Protein AF-A0A966UP09-F1 (afdb_monomer_lite)

pLDDT: mean 79.17, std 18.49, range [36.62, 96.25]

Radius of gyration: 22.61 Å; chains: 1; bounding box: 56×55×70 Å

Foldseek 3Di:
DDDDDDDPDDPDPDPPPPDDDPQQDPNFGAWFWDADPVDRDIWTQHRVRDTDDFDKFKWWAWDADPVRDIDIFIWIATPVGWIAGPRRHTDPDGPGIDDGPPDPPDD

Sequence (107 aa):
MNATVNTPNTPAPTSTRTVIESNHIGGRWIDRIYKSGTTDAVELINKDSTRYRGKVSRRRITVQDVNNNNFFAIAYESADGRWFDNCGIPIKKPNTVAAELEIEQDL

Structure (mmCIF, N/CA/C/O backbone):
data_AF-A0A966UP09-F1
#
_entry.id   AF-A0A966UP09-F1
#
loop_
_atom_site.group_PDB
_atom_site.id
_atom_site.type_symbol
_atom_site.label_atom_id
_atom_site.label_alt_id
_atom_site.label_comp_id
_atom_site.label_asym_id
_atom_site.label_entity_id
_atom_site.label_seq_id
_atom_site.pdbx_PDB_ins_code
_atom_site.Cartn_x
_atom_site.Cartn_y
_atom_site.Cartn_z
_atom_site.occupancy
_atom_site.B_iso_or_equiv
_atom_site.auth_seq_id
_atom_site.auth_comp_id
_atom_site.auth_asym_id
_atom_site.auth_atom_id
_atom_site.pdbx_PDB_model_num
ATOM 1 N N . MET A 1 1 ? 43.315 -35.915 -46.717 1.00 39.22 1 MET A N 1
ATOM 2 C CA . MET A 1 1 ? 42.834 -34.525 -46.571 1.00 39.22 1 MET A CA 1
ATOM 3 C C . MET A 1 1 ? 41.682 -34.578 -45.582 1.00 39.22 1 MET A C 1
ATOM 5 O O . MET A 1 1 ? 40.641 -35.113 -45.933 1.00 39.22 1 MET A O 1
ATOM 9 N N . ASN A 1 2 ? 41.902 -34.170 -44.330 1.00 36.62 2 ASN A N 1
ATOM 10 C CA . ASN A 1 2 ? 40.896 -34.273 -43.267 1.00 36.62 2 ASN A CA 1
ATOM 11 C C . ASN A 1 2 ? 40.109 -32.963 -43.199 1.00 36.62 2 ASN A C 1
ATOM 13 O O . ASN A 1 2 ? 40.699 -31.910 -42.967 1.00 36.62 2 ASN A O 1
ATOM 17 N N . ALA A 1 3 ? 38.798 -33.029 -43.427 1.00 39.09 3 ALA A N 1
ATOM 18 C CA . ALA A 1 3 ? 37.900 -31.896 -43.262 1.00 39.09 3 ALA A CA 1
ATOM 19 C C . ALA A 1 3 ? 37.512 -31.766 -41.782 1.00 39.09 3 ALA A C 1
ATOM 21 O O . ALA A 1 3 ? 36.857 -32.644 -41.223 1.00 39.09 3 ALA A O 1
ATOM 22 N N . THR A 1 4 ? 37.932 -30.675 -41.148 1.00 40.78 4 THR A N 1
ATOM 23 C CA . THR A 1 4 ? 37.499 -30.296 -39.801 1.00 40.78 4 THR A CA 1
ATOM 24 C C . THR A 1 4 ? 36.073 -29.754 -39.878 1.00 40.78 4 THR A C 1
ATOM 26 O O . THR A 1 4 ? 35.830 -28.713 -40.487 1.00 40.78 4 THR A O 1
ATOM 29 N N . VAL A 1 5 ? 35.121 -30.470 -39.281 1.00 50.53 5 VAL A N 1
ATOM 30 C CA . VAL A 1 5 ? 33.730 -30.026 -39.134 1.00 50.53 5 VAL A CA 1
ATOM 31 C C . VAL A 1 5 ? 33.674 -29.010 -37.993 1.00 50.53 5 VAL A C 1
ATOM 33 O O . VAL A 1 5 ? 33.878 -29.366 -36.836 1.00 50.53 5 VAL A O 1
ATOM 36 N N . ASN A 1 6 ? 33.419 -27.741 -38.312 1.00 42.75 6 ASN A N 1
ATOM 37 C CA . ASN A 1 6 ? 33.154 -26.710 -37.310 1.00 42.75 6 ASN A CA 1
ATOM 38 C C . ASN A 1 6 ? 31.658 -26.708 -36.980 1.00 42.75 6 ASN A C 1
ATOM 40 O O . ASN A 1 6 ? 30.847 -26.291 -37.806 1.00 42.75 6 ASN A O 1
ATOM 44 N N . THR A 1 7 ? 31.297 -27.123 -35.769 1.00 54.19 7 THR A N 1
ATOM 45 C CA . THR A 1 7 ? 29.955 -26.905 -35.211 1.00 54.19 7 THR A CA 1
ATOM 46 C C . THR A 1 7 ? 30.036 -25.769 -34.191 1.00 54.19 7 THR A C 1
ATOM 48 O O . THR A 1 7 ? 30.661 -25.962 -33.149 1.00 54.19 7 THR A O 1
ATOM 51 N N . PRO A 1 8 ? 29.416 -24.597 -34.413 1.00 53.31 8 PRO A N 1
ATOM 52 C CA . PRO A 1 8 ? 29.294 -23.589 -33.373 1.00 53.31 8 PRO A CA 1
ATOM 53 C C . PRO A 1 8 ? 27.857 -23.591 -32.854 1.00 53.31 8 PRO A C 1
ATOM 55 O O . PRO A 1 8 ? 27.011 -22.911 -33.411 1.00 53.31 8 PRO A O 1
ATOM 58 N N . ASN A 1 9 ? 27.567 -24.361 -31.805 1.00 56.78 9 ASN A N 1
ATOM 59 C CA . ASN A 1 9 ? 26.316 -24.230 -31.049 1.00 56.78 9 ASN A CA 1
ATOM 60 C C . ASN A 1 9 ? 26.557 -24.576 -29.576 1.00 56.78 9 ASN A C 1
ATOM 62 O O . ASN A 1 9 ? 26.039 -25.562 -29.059 1.00 56.78 9 ASN A O 1
ATOM 66 N N . THR A 1 10 ? 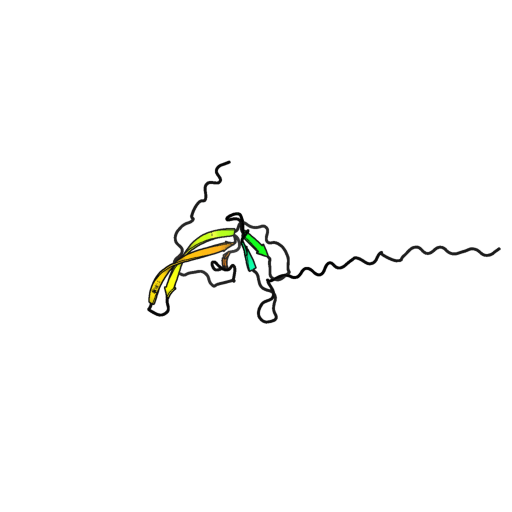27.340 -23.743 -28.895 1.00 57.09 10 THR A N 1
ATOM 67 C CA . THR A 1 10 ? 27.310 -23.687 -27.431 1.00 57.09 10 THR A CA 1
ATOM 68 C C . THR A 1 10 ? 26.758 -22.317 -27.049 1.00 57.09 10 THR A C 1
ATOM 70 O O . THR A 1 10 ? 27.472 -21.326 -27.218 1.00 57.09 10 THR A O 1
ATOM 73 N N . PRO A 1 11 ? 25.494 -22.202 -26.595 1.00 61.06 11 PRO A N 1
ATOM 74 C CA . PRO A 1 11 ? 25.000 -20.941 -26.062 1.00 61.06 11 PRO A CA 1
ATOM 75 C C . PRO A 1 11 ? 25.840 -20.559 -24.840 1.00 61.06 11 PRO A C 1
ATOM 77 O O . PRO A 1 11 ? 26.116 -21.392 -23.974 1.00 61.06 11 PRO A O 1
ATOM 80 N N . ALA A 1 12 ? 26.286 -19.303 -24.802 1.00 61.72 12 ALA A N 1
ATOM 81 C CA . ALA A 1 12 ? 27.082 -18.768 -23.706 1.00 61.72 12 ALA A CA 1
ATOM 82 C C . ALA A 1 12 ? 26.357 -18.974 -22.359 1.00 61.72 12 ALA A C 1
ATOM 84 O O . ALA A 1 12 ? 25.132 -18.808 -22.301 1.00 61.72 12 ALA A O 1
ATOM 85 N N . PRO A 1 13 ? 27.073 -19.320 -21.272 1.00 58.56 13 PRO A N 1
ATOM 86 C CA . PRO A 1 13 ? 26.456 -19.464 -19.963 1.00 58.56 13 PRO A CA 1
ATOM 87 C C . PRO A 1 13 ? 25.866 -18.114 -19.554 1.00 58.56 13 PRO A C 1
ATOM 89 O O . PRO A 1 13 ? 26.581 -17.138 -19.324 1.00 58.56 13 PRO A O 1
ATOM 92 N N . THR A 1 14 ? 24.538 -18.050 -19.507 1.00 59.91 14 THR A N 1
ATOM 93 C CA . THR A 1 14 ? 23.829 -16.871 -19.019 1.00 59.91 14 THR A CA 1
ATOM 94 C C . THR A 1 14 ? 24.099 -16.794 -17.525 1.00 59.91 14 THR A C 1
ATOM 96 O O . THR A 1 14 ? 23.661 -17.661 -16.775 1.00 59.91 14 THR A O 1
ATOM 99 N N . SER A 1 15 ? 24.874 -15.793 -17.105 1.00 56.53 15 SER A N 1
ATOM 100 C CA . SER A 1 15 ? 25.130 -15.514 -15.694 1.00 56.53 15 SER A CA 1
ATOM 101 C C . SER A 1 15 ? 23.799 -15.199 -15.019 1.00 56.53 15 SER A C 1
ATOM 103 O O . SER A 1 15 ? 23.260 -14.097 -15.147 1.00 56.53 15 SER A O 1
ATOM 105 N N . THR A 1 16 ? 23.215 -16.196 -14.358 1.00 62.00 16 THR A N 1
ATOM 106 C CA . THR A 1 16 ? 22.002 -16.033 -13.566 1.00 62.00 16 THR A CA 1
ATOM 107 C C . THR A 1 16 ? 22.374 -15.197 -12.353 1.00 62.00 16 THR A C 1
ATOM 109 O O . THR A 1 16 ? 22.890 -15.694 -11.355 1.00 62.00 16 THR A O 1
ATOM 112 N N . ARG A 1 17 ? 22.158 -13.883 -12.452 1.00 63.62 17 ARG A N 1
ATOM 113 C CA . ARG A 1 17 ? 22.260 -12.982 -11.308 1.00 63.62 17 ARG A CA 1
ATOM 114 C C . ARG A 1 17 ? 21.226 -13.431 -10.279 1.00 63.62 17 ARG A C 1
ATOM 116 O O . ARG A 1 17 ? 20.034 -13.222 -10.481 1.00 63.62 17 ARG A O 1
ATOM 123 N N . THR A 1 18 ? 21.677 -14.020 -9.178 1.00 58.59 18 THR A N 1
ATOM 124 C CA . THR A 1 18 ? 20.818 -14.279 -8.021 1.00 58.59 18 THR A CA 1
ATOM 125 C C . THR A 1 18 ? 20.364 -12.934 -7.459 1.00 58.59 18 THR A C 1
ATOM 127 O O . THR A 1 18 ? 21.140 -12.218 -6.826 1.00 58.59 18 THR A O 1
ATOM 130 N N . VAL A 1 19 ? 19.122 -12.547 -7.744 1.00 63.53 19 VAL A N 1
ATOM 131 C CA . VAL A 1 19 ? 18.493 -11.374 -7.137 1.00 63.53 19 VAL A CA 1
ATOM 132 C C . VAL A 1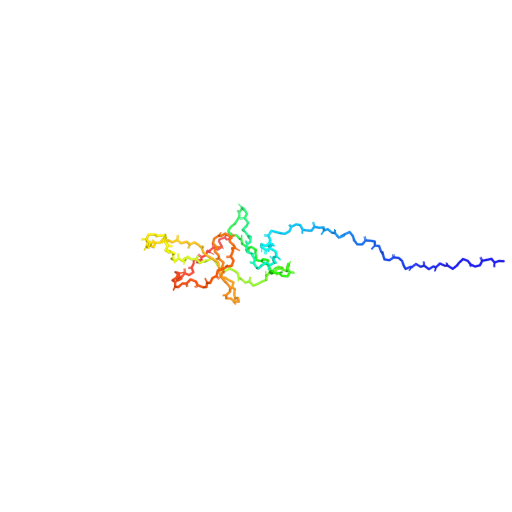 19 ? 17.911 -11.831 -5.805 1.00 63.53 19 VAL A C 1
ATOM 134 O O . VAL A 1 19 ? 17.000 -12.653 -5.768 1.00 63.53 19 VAL A O 1
ATOM 137 N N . ILE A 1 20 ? 18.479 -11.352 -4.699 1.00 64.12 20 ILE A N 1
ATOM 138 C CA . ILE A 1 20 ? 17.883 -11.552 -3.377 1.00 64.12 20 ILE A CA 1
ATOM 139 C C . ILE A 1 20 ? 16.707 -10.583 -3.274 1.00 64.12 20 ILE A C 1
ATOM 141 O O . ILE A 1 20 ? 16.907 -9.369 -3.218 1.00 64.12 20 ILE A O 1
ATOM 145 N N . GLU A 1 21 ? 15.491 -11.117 -3.254 1.00 67.50 21 GLU A N 1
ATOM 146 C CA . GLU A 1 21 ? 14.262 -10.336 -3.140 1.00 67.50 21 GLU A CA 1
ATOM 147 C C . GLU A 1 21 ? 13.596 -10.582 -1.776 1.00 67.50 21 GLU A C 1
ATOM 149 O O . GLU A 1 21 ? 13.470 -11.707 -1.296 1.00 67.50 21 GLU A O 1
ATOM 154 N N . SER A 1 22 ? 13.184 -9.502 -1.110 1.00 74.88 22 SER A N 1
ATOM 155 C CA . SER A 1 22 ? 12.644 -9.518 0.263 1.00 74.88 22 SER A CA 1
ATOM 156 C C . SER A 1 22 ? 11.135 -9.866 0.320 1.00 74.88 22 SER A C 1
ATOM 158 O O . SER A 1 22 ? 10.500 -9.851 1.371 1.00 74.88 22 SER A O 1
ATOM 160 N N . ASN A 1 23 ? 10.516 -10.162 -0.818 1.00 88.19 23 ASN A N 1
ATOM 161 C CA . ASN A 1 23 ? 9.090 -10.469 -1.005 1.00 88.19 23 ASN A CA 1
ATOM 162 C C . ASN A 1 23 ? 8.762 -11.956 -0.753 1.00 88.19 23 ASN A C 1
ATOM 164 O O . ASN A 1 23 ? 7.616 -12.366 -0.932 1.00 88.19 23 ASN A O 1
ATOM 168 N N . HIS A 1 24 ? 9.727 -12.761 -0.300 1.00 88.38 24 HIS A N 1
ATOM 169 C CA . HIS A 1 24 ? 9.506 -14.141 0.123 1.00 88.38 24 HIS A CA 1
ATOM 170 C C . HIS A 1 24 ? 9.302 -14.225 1.647 1.00 88.38 24 HIS A C 1
ATOM 172 O O . HIS A 1 24 ? 10.252 -14.129 2.425 1.00 88.38 24 HIS A O 1
ATOM 178 N N . ILE A 1 25 ? 8.053 -14.401 2.088 1.00 83.94 25 ILE A N 1
ATOM 179 C CA . ILE A 1 25 ? 7.659 -14.415 3.505 1.00 83.94 25 ILE A CA 1
ATOM 180 C C . ILE A 1 25 ? 6.927 -15.719 3.818 1.00 83.94 25 ILE A C 1
ATOM 182 O O . ILE A 1 25 ? 5.962 -16.078 3.147 1.00 83.94 25 ILE A O 1
ATOM 186 N N . GLY A 1 26 ? 7.366 -16.433 4.861 1.00 85.19 26 GLY A N 1
ATOM 187 C CA . GLY A 1 26 ? 6.700 -17.659 5.317 1.00 85.19 26 GLY A CA 1
ATOM 188 C C . GLY A 1 26 ? 6.686 -18.790 4.279 1.00 85.19 26 GLY A C 1
ATOM 189 O O . GLY A 1 26 ? 5.712 -19.530 4.208 1.00 85.19 26 GLY A O 1
ATOM 190 N N . GLY A 1 27 ? 7.730 -18.898 3.448 1.00 87.12 27 GLY A N 1
ATOM 191 C CA . GLY A 1 27 ? 7.850 -19.959 2.437 1.00 87.12 27 GLY A CA 1
ATOM 192 C C . GLY A 1 27 ? 7.102 -19.697 1.126 1.00 87.12 27 GLY A C 1
ATOM 193 O O . GLY A 1 27 ? 6.974 -20.608 0.312 1.00 87.12 27 GLY A O 1
ATOM 194 N N . ARG A 1 28 ? 6.584 -18.481 0.921 1.00 89.56 28 ARG A N 1
ATOM 195 C CA . ARG A 1 28 ? 5.898 -18.090 -0.313 1.00 89.56 28 ARG A CA 1
ATOM 196 C C . ARG A 1 28 ? 6.265 -16.680 -0.742 1.00 89.56 28 ARG A C 1
ATOM 198 O O . ARG A 1 28 ? 6.539 -15.809 0.083 1.00 89.56 28 ARG A O 1
ATOM 205 N N . TRP A 1 29 ? 6.180 -16.448 -2.041 1.00 91.88 29 TRP A N 1
ATOM 206 C CA . TRP A 1 29 ? 6.265 -15.120 -2.626 1.00 91.88 29 TRP A CA 1
ATOM 207 C C . TRP A 1 29 ? 4.952 -14.365 -2.428 1.00 91.88 29 TRP A C 1
ATOM 209 O O . TRP A 1 29 ? 3.862 -14.939 -2.539 1.00 91.88 29 TRP A O 1
ATOM 219 N N . ILE A 1 30 ? 5.055 -13.079 -2.111 1.00 95.00 30 ILE A N 1
ATOM 220 C CA . ILE A 1 30 ? 3.913 -12.192 -1.908 1.00 95.00 30 ILE A CA 1
ATOM 221 C C . ILE A 1 30 ? 4.053 -10.927 -2.746 1.00 95.00 30 ILE A C 1
ATOM 223 O O . ILE A 1 30 ? 5.157 -10.525 -3.104 1.00 95.00 30 ILE A O 1
ATOM 227 N N . ASP A 1 31 ? 2.924 -10.273 -3.002 1.00 95.12 31 ASP A N 1
ATOM 228 C CA . ASP A 1 31 ? 2.935 -8.892 -3.465 1.00 95.12 31 ASP A CA 1
ATOM 229 C C . ASP A 1 31 ? 3.451 -7.999 -2.330 1.00 95.12 31 ASP A C 1
ATOM 231 O O . ASP A 1 31 ? 2.964 -8.106 -1.199 1.00 95.12 31 ASP A O 1
ATOM 235 N N . ARG A 1 32 ? 4.432 -7.136 -2.603 1.00 94.88 32 ARG A N 1
ATOM 236 C CA . ARG A 1 32 ? 5.052 -6.290 -1.578 1.00 94.88 32 ARG A CA 1
ATOM 237 C C . ARG A 1 32 ? 5.406 -4.914 -2.113 1.00 94.88 32 ARG A C 1
ATOM 239 O O . ARG A 1 32 ? 6.016 -4.791 -3.174 1.00 94.88 32 ARG A O 1
ATOM 246 N N . ILE A 1 33 ? 5.072 -3.889 -1.334 1.00 95.06 33 ILE A N 1
ATOM 247 C CA . ILE A 1 33 ? 5.547 -2.530 -1.579 1.00 95.06 33 ILE A CA 1
ATOM 248 C C . ILE A 1 33 ? 6.917 -2.325 -0.932 1.00 95.06 33 ILE A C 1
ATOM 250 O O . ILE A 1 33 ? 7.129 -2.641 0.240 1.00 95.06 33 ILE A O 1
ATOM 254 N N . TYR A 1 34 ? 7.817 -1.716 -1.692 1.00 91.31 34 TYR A N 1
ATOM 255 C CA . TYR A 1 34 ? 9.078 -1.162 -1.236 1.00 91.31 34 TYR A CA 1
ATOM 256 C C . TYR A 1 34 ? 9.024 0.353 -1.320 1.00 91.31 34 TYR A C 1
ATOM 258 O O . TYR A 1 34 ? 8.641 0.925 -2.338 1.00 91.31 34 TYR A O 1
ATOM 266 N N . LYS A 1 35 ? 9.412 1.006 -0.231 1.00 86.94 35 LYS A N 1
ATOM 267 C CA . LYS A 1 35 ? 9.539 2.457 -0.188 1.00 86.94 35 LYS A CA 1
ATOM 268 C C . LYS A 1 35 ? 10.928 2.853 -0.635 1.00 86.94 35 LYS A C 1
ATOM 270 O O . LYS A 1 35 ? 11.910 2.232 -0.222 1.00 86.94 35 LYS A O 1
ATOM 275 N N . SER A 1 36 ? 11.004 3.912 -1.426 1.00 79.94 36 SER A N 1
ATOM 276 C CA . SER A 1 36 ? 12.267 4.599 -1.625 1.00 79.94 36 SER A CA 1
ATOM 277 C C . SER A 1 36 ? 12.693 5.241 -0.301 1.00 79.94 36 SER A C 1
ATOM 279 O O . SER A 1 36 ? 11.887 5.863 0.384 1.00 79.94 36 SER A O 1
ATOM 281 N N . GLY A 1 37 ? 13.955 5.073 0.098 1.00 75.31 37 GLY A N 1
ATOM 282 C CA . GLY A 1 37 ? 14.472 5.688 1.327 1.00 75.31 37 GLY A CA 1
ATOM 283 C C . GLY A 1 37 ? 14.629 7.210 1.229 1.00 75.31 37 GLY A C 1
ATOM 284 O O . GLY A 1 37 ? 14.828 7.868 2.244 1.00 75.31 37 GLY A O 1
ATOM 285 N N . THR A 1 38 ? 14.561 7.762 0.015 1.00 77.44 38 THR A N 1
ATOM 286 C CA . THR A 1 38 ? 14.846 9.174 -0.284 1.00 77.44 38 THR A CA 1
ATOM 287 C C . THR A 1 38 ? 13.638 9.956 -0.785 1.00 77.44 38 THR A C 1
ATOM 289 O O . THR A 1 38 ? 13.682 11.180 -0.810 1.00 77.44 38 THR A O 1
ATOM 292 N N . THR A 1 39 ? 12.567 9.279 -1.199 1.00 81.94 39 THR A N 1
ATOM 293 C CA . THR A 1 39 ? 11.366 9.910 -1.765 1.00 81.94 39 THR A CA 1
ATOM 294 C C . THR A 1 39 ? 10.123 9.186 -1.266 1.00 81.94 39 THR A C 1
ATOM 296 O O . THR A 1 39 ? 10.190 8.014 -0.907 1.00 81.94 39 THR A O 1
ATOM 299 N N . ASP A 1 40 ? 8.969 9.844 -1.336 1.00 78.94 40 ASP A N 1
ATOM 300 C CA . ASP A 1 40 ? 7.672 9.217 -1.043 1.00 78.94 40 ASP A CA 1
ATOM 301 C C . ASP A 1 40 ? 7.226 8.206 -2.123 1.00 78.94 40 ASP A C 1
ATOM 303 O O . ASP A 1 40 ? 6.135 7.634 -2.038 1.00 78.94 40 ASP A O 1
ATOM 307 N N . ALA A 1 41 ? 8.065 7.964 -3.137 1.00 85.19 41 ALA A N 1
ATOM 308 C CA . ALA A 1 41 ? 7.813 6.984 -4.177 1.00 85.19 41 ALA A CA 1
ATOM 309 C C . ALA A 1 41 ? 7.837 5.555 -3.618 1.00 85.19 41 ALA A C 1
ATOM 311 O O . ALA A 1 41 ? 8.658 5.185 -2.770 1.00 85.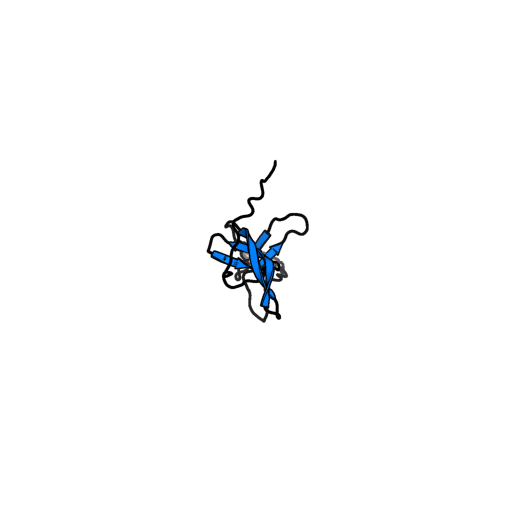19 41 ALA A O 1
ATOM 312 N N . VAL A 1 42 ? 6.939 4.735 -4.156 1.00 91.88 42 VAL A N 1
ATOM 313 C CA . VAL A 1 42 ? 6.796 3.329 -3.795 1.00 91.88 42 VAL A CA 1
ATOM 314 C C . VAL A 1 42 ? 6.847 2.448 -5.034 1.00 91.88 42 VAL A C 1
ATOM 316 O O . VAL A 1 42 ? 6.307 2.796 -6.082 1.00 91.88 42 VAL A O 1
ATOM 319 N N . GLU A 1 43 ? 7.479 1.290 -4.899 1.00 92.69 43 GLU A N 1
ATOM 320 C CA . GLU A 1 43 ? 7.541 0.256 -5.923 1.00 92.69 43 GLU A CA 1
ATOM 321 C C . GLU A 1 43 ? 6.795 -0.982 -5.431 1.00 92.69 43 GLU A C 1
ATOM 323 O O . GLU A 1 43 ? 7.093 -1.506 -4.360 1.00 92.69 43 GLU A O 1
ATOM 328 N N . LEU A 1 44 ? 5.822 -1.460 -6.204 1.00 94.19 44 LEU A N 1
ATOM 329 C CA . LEU A 1 44 ? 5.121 -2.708 -5.920 1.00 94.19 44 LEU A CA 1
ATOM 330 C C . LEU A 1 44 ? 5.733 -3.834 -6.758 1.00 94.19 44 LEU A C 1
ATOM 332 O O . LEU A 1 44 ? 5.706 -3.790 -7.988 1.00 94.19 44 LEU A O 1
ATOM 336 N N . ILE A 1 45 ? 6.260 -4.851 -6.081 1.00 94.38 45 ILE A N 1
ATOM 337 C CA . ILE A 1 45 ? 6.721 -6.096 -6.695 1.00 94.38 45 ILE A CA 1
ATOM 338 C C . ILE A 1 45 ? 5.635 -7.145 -6.500 1.00 94.38 45 ILE A C 1
ATOM 340 O O . ILE A 1 45 ? 5.189 -7.382 -5.377 1.00 94.38 45 ILE A O 1
ATOM 344 N N . ASN A 1 46 ? 5.196 -7.755 -7.594 1.00 94.12 46 ASN A N 1
ATOM 345 C CA . ASN A 1 46 ? 4.213 -8.825 -7.563 1.00 94.12 46 ASN A CA 1
ATOM 346 C C . ASN A 1 46 ? 4.841 -10.127 -7.038 1.00 94.12 46 ASN A C 1
ATOM 348 O O . ASN A 1 46 ? 6.057 -10.322 -7.066 1.00 94.12 46 ASN A O 1
ATOM 352 N N . LYS A 1 47 ? 3.994 -11.066 -6.616 1.00 93.56 47 LYS A N 1
ATOM 353 C CA . LYS A 1 47 ? 4.405 -12.404 -6.156 1.00 93.56 47 LYS A CA 1
ATOM 354 C C . LYS A 1 47 ? 5.189 -13.232 -7.186 1.00 93.56 47 LYS A C 1
ATOM 356 O O . LYS A 1 47 ? 5.784 -14.234 -6.821 1.00 93.56 47 LYS A O 1
ATOM 361 N N . ASP A 1 48 ? 5.130 -12.881 -8.466 1.00 90.88 48 ASP A N 1
ATOM 362 C CA . ASP A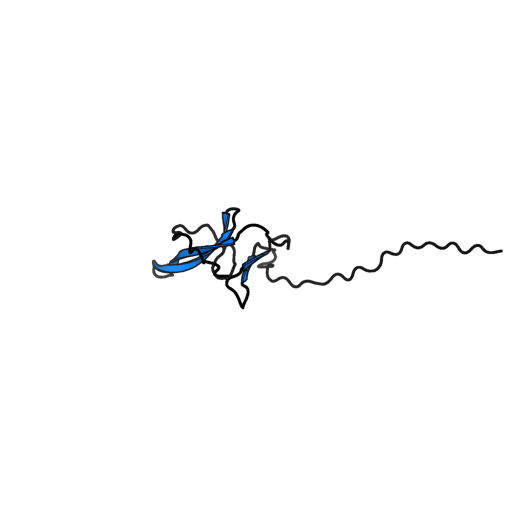 1 48 ? 5.880 -13.527 -9.550 1.00 90.88 48 ASP A CA 1
ATOM 363 C C . ASP A 1 48 ? 7.204 -12.804 -9.864 1.00 90.88 48 ASP A C 1
ATOM 365 O O . ASP A 1 48 ? 7.790 -13.014 -10.925 1.00 90.88 48 ASP A O 1
ATOM 369 N N . SER A 1 49 ? 7.649 -11.929 -8.956 1.00 87.25 49 SER A N 1
ATOM 370 C CA . SER A 1 49 ? 8.843 -11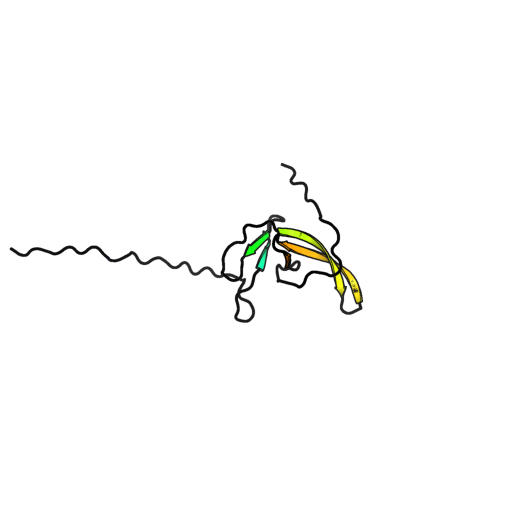.084 -9.076 1.00 87.25 49 SER A CA 1
ATOM 371 C C . SER A 1 49 ? 8.776 -10.029 -10.188 1.00 87.25 49 SER A C 1
ATOM 373 O O . SER A 1 49 ? 9.760 -9.341 -10.464 1.00 87.25 49 SER A O 1
ATOM 375 N N . THR A 1 50 ? 7.617 -9.823 -10.821 1.00 90.62 50 THR A N 1
ATOM 376 C CA . THR A 1 50 ? 7.452 -8.739 -11.797 1.00 90.62 50 THR A CA 1
ATOM 377 C C . THR A 1 50 ? 7.170 -7.403 -11.106 1.00 90.62 50 THR A C 1
ATOM 379 O O . THR A 1 50 ? 6.496 -7.337 -10.077 1.00 90.62 50 THR A O 1
ATOM 382 N N . ARG A 1 51 ? 7.652 -6.295 -11.686 1.00 92.44 51 ARG A N 1
ATOM 383 C CA . ARG A 1 51 ? 7.274 -4.945 -11.232 1.00 92.44 51 ARG A CA 1
ATOM 384 C C . ARG A 1 51 ? 5.851 -4.624 -11.670 1.00 92.44 51 ARG A C 1
ATOM 386 O O . ARG A 1 51 ? 5.524 -4.725 -12.857 1.00 92.44 51 ARG A O 1
ATOM 393 N N . TYR A 1 52 ? 5.032 -4.161 -10.737 1.00 95.06 52 TYR A N 1
ATOM 394 C CA . TYR A 1 52 ? 3.717 -3.620 -11.040 1.00 95.06 52 TYR A CA 1
ATOM 395 C C . TYR A 1 52 ? 3.839 -2.255 -11.727 1.00 95.06 52 TYR A C 1
ATOM 397 O O . TYR A 1 52 ? 4.639 -1.414 -11.328 1.00 95.06 52 TYR A O 1
ATOM 405 N N . ARG A 1 53 ? 3.038 -2.038 -12.776 1.00 94.50 53 ARG A N 1
ATOM 406 C CA . ARG A 1 53 ? 3.087 -0.819 -13.608 1.00 94.50 53 ARG A CA 1
ATOM 407 C C . ARG A 1 53 ? 1.926 0.145 -13.371 1.00 94.50 53 ARG A C 1
ATOM 409 O O . ARG A 1 53 ? 1.921 1.232 -13.937 1.00 94.50 53 ARG A O 1
ATOM 416 N N . GLY A 1 54 ? 0.920 -0.263 -12.600 1.00 94.00 54 GLY A N 1
ATOM 417 C CA . GLY A 1 54 ? -0.212 0.602 -12.281 1.00 94.00 54 GLY A CA 1
ATOM 418 C C . GLY A 1 54 ? 0.138 1.628 -11.203 1.00 94.00 54 GLY A C 1
ATOM 419 O O . GLY A 1 54 ? 1.120 1.482 -10.476 1.00 94.00 54 GLY A O 1
ATOM 420 N N . LYS A 1 55 ? -0.711 2.652 -11.063 1.00 93.31 55 LYS A N 1
ATOM 421 C CA . LYS A 1 55 ? -0.584 3.646 -9.990 1.00 93.31 55 LYS A CA 1
ATOM 422 C C . LYS A 1 55 ? -0.760 2.974 -8.624 1.00 93.31 55 LYS A C 1
ATOM 424 O O . LYS A 1 55 ? -1.620 2.104 -8.459 1.00 93.31 55 LYS A O 1
ATOM 429 N N . VAL A 1 56 ? 0.039 3.413 -7.656 1.00 94.75 56 VAL A N 1
ATOM 430 C CA . VAL A 1 56 ? -0.124 3.103 -6.235 1.00 94.75 56 VAL A CA 1
ATOM 431 C C . VAL A 1 56 ? -0.345 4.424 -5.505 1.00 94.75 56 VAL A C 1
ATOM 433 O O . VAL A 1 56 ? 0.533 5.284 -5.498 1.00 94.75 56 VAL A O 1
ATOM 436 N N . SER A 1 57 ? -1.534 4.606 -4.937 1.00 93.19 57 SER A N 1
ATOM 437 C CA . SER A 1 57 ? -1.914 5.811 -4.199 1.00 93.19 57 SER A CA 1
ATOM 438 C C . SER A 1 57 ? -1.654 5.629 -2.708 1.00 93.19 57 SER A C 1
ATOM 440 O O . SER A 1 57 ? -1.973 4.593 -2.122 1.00 93.19 57 SER A O 1
ATOM 442 N N . ARG A 1 58 ? -1.111 6.666 -2.072 1.00 92.69 58 ARG A N 1
ATOM 443 C CA . ARG A 1 58 ? -0.977 6.748 -0.616 1.00 92.69 58 ARG A CA 1
ATOM 444 C C . ARG A 1 58 ? -2.317 7.174 -0.011 1.00 92.69 58 ARG A C 1
ATOM 446 O O . ARG A 1 58 ? -2.924 8.149 -0.444 1.00 92.69 58 ARG A O 1
ATOM 453 N N . ARG A 1 59 ? -2.782 6.447 1.002 1.00 91.25 59 ARG A N 1
ATOM 454 C CA . ARG A 1 59 ? -4.074 6.648 1.670 1.00 91.25 59 ARG A CA 1
ATOM 455 C C . ARG A 1 59 ? -3.865 6.831 3.168 1.00 91.25 59 ARG A C 1
ATOM 457 O O . ARG A 1 59 ? -3.029 6.158 3.772 1.00 91.25 59 ARG A O 1
ATOM 464 N N . ARG A 1 60 ? -4.649 7.715 3.784 1.00 91.88 60 ARG A N 1
ATOM 465 C CA . ARG A 1 60 ? -4.750 7.803 5.245 1.00 91.88 60 ARG A CA 1
ATOM 466 C C . ARG A 1 60 ? -5.924 6.942 5.696 1.00 91.88 60 ARG A C 1
ATOM 468 O O . ARG A 1 60 ? -7.024 7.062 5.169 1.00 91.88 60 ARG A O 1
ATOM 475 N N . ILE A 1 61 ? -5.690 6.074 6.667 1.00 91.50 61 ILE A N 1
ATOM 476 C CA . ILE A 1 61 ? -6.688 5.132 7.178 1.00 91.50 61 ILE A CA 1
ATOM 477 C C . ILE A 1 61 ? -6.806 5.265 8.691 1.00 91.50 61 ILE A C 1
ATOM 479 O O . ILE A 1 61 ? -5.898 5.782 9.344 1.00 91.50 61 ILE A O 1
ATOM 483 N N . THR A 1 62 ? -7.914 4.791 9.249 1.00 90.31 62 THR A N 1
ATOM 484 C CA . THR A 1 62 ? -8.086 4.673 10.701 1.00 90.31 62 THR A CA 1
ATOM 485 C C . THR A 1 62 ? -7.926 3.215 11.115 1.00 90.31 62 THR A C 1
ATOM 487 O O . THR A 1 62 ? -8.548 2.331 10.528 1.00 90.31 62 THR A O 1
ATOM 490 N N . VAL A 1 63 ? -7.089 2.971 12.120 1.00 87.94 63 VAL A N 1
ATOM 491 C CA . VAL A 1 63 ? -6.796 1.648 12.686 1.00 87.94 63 VAL A CA 1
ATOM 492 C C . VAL A 1 63 ? -7.102 1.683 14.184 1.00 87.94 63 VAL A C 1
ATOM 494 O O . VAL A 1 63 ? -6.971 2.735 14.809 1.00 87.94 63 VAL A O 1
ATOM 497 N N . GLN A 1 64 ? -7.536 0.555 14.746 1.00 88.00 64 GLN A N 1
ATOM 498 C CA . GLN A 1 64 ? -7.744 0.399 16.188 1.00 88.00 64 GLN A CA 1
ATOM 499 C C . GLN A 1 64 ? -6.534 -0.256 16.847 1.00 88.00 64 GLN A C 1
ATOM 501 O O . GLN A 1 64 ? -5.962 -1.201 16.299 1.00 88.00 64 GLN A O 1
ATOM 506 N N . ASP A 1 65 ? -6.146 0.256 18.014 1.00 87.38 65 ASP A N 1
ATOM 507 C CA . ASP A 1 65 ? -5.161 -0.387 18.881 1.00 87.38 65 ASP A CA 1
ATOM 508 C C . ASP A 1 65 ? -5.781 -1.556 19.678 1.00 87.38 65 ASP A C 1
ATOM 510 O O . ASP A 1 65 ? -6.966 -1.872 19.560 1.00 87.38 65 ASP A O 1
ATOM 514 N N . VAL A 1 66 ? -4.969 -2.201 20.519 1.00 90.75 66 VAL A N 1
ATOM 515 C CA . VAL A 1 66 ? -5.407 -3.303 21.398 1.00 90.75 66 VAL A CA 1
ATOM 516 C C . VAL A 1 66 ? -6.391 -2.873 22.496 1.00 90.75 66 VAL A C 1
ATOM 518 O O . VAL A 1 66 ? -7.008 -3.727 23.124 1.00 90.75 66 VAL A O 1
ATOM 521 N N . ASN A 1 67 ? -6.533 -1.566 22.731 1.00 93.25 67 ASN A N 1
ATOM 522 C CA . ASN A 1 67 ? -7.426 -0.959 23.716 1.00 93.25 67 ASN A CA 1
ATOM 523 C C . ASN A 1 67 ? -8.675 -0.338 23.057 1.00 93.25 67 ASN A C 1
ATOM 525 O O . ASN A 1 67 ? -9.406 0.404 23.712 1.00 93.25 67 ASN A O 1
ATOM 529 N N . ASN A 1 68 ? -8.920 -0.621 21.774 1.00 87.56 68 ASN A N 1
ATOM 530 C CA . ASN A 1 68 ? -10.007 -0.085 20.950 1.00 87.56 68 ASN A CA 1
ATOM 531 C C . ASN A 1 68 ? -9.960 1.439 20.709 1.00 87.56 68 ASN A C 1
ATOM 533 O O . ASN A 1 68 ? -10.966 2.035 20.315 1.00 87.56 68 ASN A O 1
ATOM 537 N N . ASN A 1 69 ? -8.807 2.084 20.885 1.00 90.69 69 ASN A N 1
ATOM 538 C CA . ASN A 1 69 ? -8.622 3.480 20.502 1.00 90.69 69 ASN A CA 1
ATOM 539 C C . ASN A 1 69 ? -8.311 3.590 19.009 1.00 90.69 69 ASN A C 1
ATOM 541 O O . ASN A 1 69 ? -7.482 2.858 18.466 1.00 90.69 69 ASN A O 1
ATOM 545 N N . ASN A 1 70 ? -8.946 4.556 18.350 1.00 89.94 70 ASN A N 1
ATOM 546 C CA . ASN A 1 70 ? -8.701 4.851 16.944 1.00 89.94 70 ASN A CA 1
ATOM 547 C C . ASN A 1 70 ? -7.465 5.745 16.784 1.00 89.94 70 ASN A C 1
ATOM 549 O O . ASN A 1 70 ? -7.361 6.791 17.425 1.00 89.94 70 ASN A O 1
ATOM 553 N N . PHE A 1 71 ? -6.585 5.398 15.849 1.00 89.50 71 PHE A N 1
ATOM 554 C CA . PHE A 1 71 ? -5.488 6.254 15.408 1.00 89.50 71 PHE A CA 1
ATOM 555 C C . PHE A 1 71 ? -5.366 6.246 13.884 1.00 89.50 71 PHE A C 1
ATOM 557 O O . PHE A 1 71 ? -5.907 5.383 13.190 1.00 89.50 71 PHE A O 1
ATOM 564 N N . PHE A 1 72 ? -4.669 7.244 13.345 1.00 91.56 72 PHE A N 1
ATOM 565 C CA . PHE A 1 72 ? -4.441 7.345 11.910 1.00 91.56 72 PHE A CA 1
ATOM 566 C C . PHE A 1 72 ? -3.164 6.621 11.503 1.00 91.56 72 PHE A C 1
ATOM 568 O O . PHE A 1 72 ? -2.117 6.805 12.118 1.00 91.56 72 PHE A O 1
ATOM 575 N N . ALA A 1 73 ? -3.244 5.860 10.419 1.00 91.12 73 ALA A N 1
ATOM 576 C CA . ALA A 1 73 ? -2.110 5.199 9.797 1.00 91.12 73 ALA A CA 1
ATOM 577 C C . ALA A 1 73 ? -2.059 5.510 8.298 1.00 91.12 73 ALA A C 1
ATOM 579 O O . ALA A 1 73 ? -3.030 5.979 7.698 1.00 91.12 73 ALA A O 1
ATOM 580 N N . ILE A 1 74 ? -0.904 5.245 7.695 1.00 92.50 74 ILE A N 1
ATOM 581 C CA . ILE A 1 74 ? -0.727 5.289 6.246 1.00 92.50 74 ILE A CA 1
ATOM 582 C C . ILE A 1 74 ? -0.917 3.880 5.692 1.00 92.50 74 ILE A C 1
ATOM 584 O O . ILE A 1 74 ? -0.423 2.906 6.258 1.00 92.50 74 ILE A O 1
ATOM 588 N N . ALA A 1 75 ? -1.614 3.796 4.571 1.00 94.19 75 ALA A N 1
ATOM 589 C CA . ALA A 1 75 ? -1.737 2.606 3.753 1.00 94.19 75 ALA A CA 1
ATOM 590 C C . ALA A 1 75 ? -1.536 2.979 2.285 1.00 94.19 75 ALA A C 1
ATOM 592 O O . ALA A 1 75 ? -1.482 4.158 1.923 1.00 94.19 75 ALA A O 1
ATOM 593 N N . TYR A 1 76 ? -1.436 1.967 1.441 1.00 95.06 76 TYR A N 1
ATOM 594 C CA . TYR A 1 76 ? -1.300 2.124 0.005 1.00 95.06 76 TYR A CA 1
ATOM 595 C C . TYR A 1 76 ? -2.354 1.291 -0.703 1.00 95.06 76 TYR A C 1
ATOM 597 O O . TYR A 1 76 ? -2.637 0.163 -0.303 1.00 95.06 76 TYR A O 1
ATOM 605 N N . GLU A 1 77 ? -2.912 1.858 -1.761 1.00 95.50 77 GLU A N 1
ATOM 606 C CA . GLU A 1 77 ? -3.902 1.219 -2.615 1.00 95.50 77 GLU A CA 1
ATOM 607 C C . GLU A 1 77 ? -3.367 1.201 -4.045 1.00 95.50 77 GLU A C 1
ATOM 609 O O . GLU A 1 77 ? -3.007 2.242 -4.598 1.00 95.50 77 GLU A O 1
ATOM 614 N N . SER A 1 78 ? -3.285 0.022 -4.650 1.00 96.25 78 SER A N 1
ATOM 615 C CA . SER A 1 78 ? -2.983 -0.107 -6.074 1.00 96.25 78 SER A CA 1
ATOM 616 C C . SER A 1 78 ? -4.236 0.131 -6.917 1.00 96.25 78 SER A C 1
ATOM 618 O O . SER A 1 78 ? -5.359 -0.105 -6.477 1.00 96.25 78 SER A O 1
ATOM 620 N N . ALA A 1 79 ? -4.052 0.546 -8.172 1.00 95.44 79 ALA A N 1
ATOM 621 C CA . ALA A 1 79 ? -5.162 0.771 -9.104 1.00 95.44 79 ALA A CA 1
ATOM 622 C C . ALA A 1 79 ? -6.049 -0.472 -9.355 1.00 95.44 79 ALA A C 1
ATOM 624 O O . ALA A 1 79 ? -7.207 -0.325 -9.732 1.00 95.44 79 ALA A O 1
ATOM 625 N N . ASP A 1 80 ? -5.524 -1.682 -9.132 1.00 94.88 80 ASP A N 1
ATOM 626 C CA . ASP A 1 80 ? -6.265 -2.950 -9.204 1.00 94.88 80 ASP A CA 1
ATOM 627 C C . ASP A 1 80 ? -6.975 -3.328 -7.882 1.00 94.88 80 ASP A C 1
ATOM 629 O O . ASP A 1 80 ? -7.574 -4.398 -7.781 1.00 94.88 80 ASP A O 1
ATOM 633 N N . GLY A 1 81 ? -6.945 -2.447 -6.874 1.00 94.12 81 GLY A N 1
ATOM 634 C CA . GLY A 1 81 ? -7.713 -2.563 -5.633 1.00 94.12 81 GLY A CA 1
ATOM 635 C C . GLY A 1 81 ? -7.043 -3.354 -4.506 1.00 94.12 81 GLY A C 1
ATOM 636 O O . GLY A 1 81 ? -7.712 -3.678 -3.520 1.00 94.12 81 GLY A O 1
ATOM 637 N N . ARG A 1 82 ? -5.746 -3.676 -4.608 1.00 96.00 82 ARG A N 1
ATOM 638 C CA . ARG A 1 82 ? -4.989 -4.306 -3.511 1.00 96.00 82 ARG A CA 1
ATOM 639 C C . ARG A 1 82 ? -4.569 -3.258 -2.483 1.00 96.00 82 ARG A C 1
ATOM 641 O O . ARG A 1 82 ? -4.237 -2.126 -2.829 1.00 96.00 82 ARG A O 1
ATOM 648 N N . TRP A 1 83 ? -4.569 -3.659 -1.214 1.00 96.19 83 TRP A N 1
ATOM 649 C CA . TRP A 1 83 ? -4.233 -2.792 -0.089 1.00 96.19 83 TRP A CA 1
ATOM 650 C C . TRP A 1 83 ? -2.980 -3.275 0.620 1.00 96.19 83 TRP A C 1
ATOM 652 O O . TRP A 1 83 ? -2.795 -4.473 0.831 1.00 96.19 83 TRP A O 1
ATOM 662 N N . PHE A 1 84 ? -2.145 -2.324 1.020 1.00 95.62 84 PHE A N 1
ATOM 663 C CA . PHE A 1 84 ? -0.899 -2.574 1.727 1.00 95.62 84 PHE A CA 1
ATOM 664 C C . PHE A 1 84 ? -0.784 -1.638 2.925 1.00 95.62 84 PHE A C 1
ATOM 666 O O . PHE A 1 84 ? -1.200 -0.480 2.861 1.00 95.62 84 PHE A O 1
ATOM 673 N N . ASP A 1 85 ? -0.226 -2.131 4.024 1.00 93.62 85 ASP A N 1
ATOM 674 C CA . ASP A 1 85 ? 0.045 -1.309 5.199 1.00 93.62 85 ASP A CA 1
ATOM 675 C C . ASP A 1 85 ? 1.243 -0.364 4.986 1.00 93.62 85 ASP A C 1
ATOM 677 O O . ASP A 1 85 ? 1.895 -0.339 3.937 1.00 93.62 85 ASP A O 1
ATOM 681 N N . ASN A 1 86 ? 1.569 0.420 6.015 1.00 92.25 86 ASN A N 1
ATOM 682 C CA . ASN A 1 86 ? 2.709 1.333 5.989 1.00 92.25 86 ASN A CA 1
ATOM 683 C C . ASN A 1 86 ? 4.069 0.621 5.824 1.00 92.25 86 ASN A C 1
ATOM 685 O O . ASN A 1 86 ? 5.057 1.269 5.480 1.00 92.25 86 ASN A O 1
ATOM 689 N N . CYS A 1 87 ? 4.141 -0.684 6.078 1.00 91.50 87 CYS A N 1
ATOM 690 C CA . CYS A 1 87 ? 5.337 -1.512 5.932 1.00 91.50 87 CYS A CA 1
ATOM 691 C C . CYS A 1 87 ? 5.408 -2.203 4.558 1.00 91.50 87 CYS A C 1
ATOM 693 O O . CYS A 1 87 ? 6.377 -2.912 4.271 1.00 91.50 87 CYS A O 1
ATOM 695 N N . GLY A 1 88 ? 4.399 -1.990 3.709 1.00 93.00 88 GLY A N 1
ATOM 696 C CA . GLY A 1 88 ? 4.280 -2.577 2.381 1.00 93.00 88 GLY A CA 1
ATOM 697 C C . GLY A 1 88 ? 3.793 -4.025 2.375 1.00 93.00 88 GLY A C 1
ATOM 698 O O . GLY A 1 88 ? 3.953 -4.711 1.366 1.00 93.00 88 GLY A O 1
ATOM 699 N N . ILE A 1 89 ? 3.211 -4.494 3.481 1.00 93.81 89 ILE A N 1
ATOM 700 C CA . ILE A 1 89 ? 2.637 -5.833 3.624 1.00 93.81 89 ILE A CA 1
ATOM 701 C C . ILE A 1 89 ? 1.181 -5.814 3.148 1.00 93.81 89 ILE A C 1
ATOM 703 O O . ILE A 1 89 ? 0.449 -4.882 3.486 1.00 93.81 89 ILE A O 1
ATOM 707 N N . PRO A 1 90 ? 0.730 -6.822 2.381 1.00 94.75 90 PRO A N 1
ATOM 708 C CA . PRO A 1 90 ? -0.645 -6.888 1.910 1.00 94.75 90 PRO A CA 1
ATOM 709 C C . PRO A 1 90 ? -1.622 -7.044 3.080 1.00 94.75 90 PRO A C 1
ATOM 711 O O . PRO A 1 90 ? -1.456 -7.908 3.944 1.00 94.75 90 PRO A O 1
ATOM 714 N N . ILE A 1 91 ? -2.675 -6.231 3.069 1.00 94.62 91 ILE A N 1
ATOM 715 C CA . ILE A 1 91 ? -3.751 -6.213 4.062 1.00 94.62 91 ILE A CA 1
ATOM 716 C C . ILE A 1 91 ? -5.119 -6.274 3.378 1.00 94.62 91 ILE A C 1
ATOM 718 O O . ILE A 1 91 ? -5.258 -6.078 2.171 1.00 94.62 91 ILE A O 1
ATOM 722 N N . LYS A 1 92 ? -6.166 -6.534 4.165 1.00 92.81 92 LYS A N 1
ATOM 723 C CA . LYS A 1 92 ? -7.546 -6.347 3.701 1.00 92.81 92 LYS A CA 1
ATOM 724 C C . LYS A 1 92 ? -7.848 -4.854 3.566 1.00 92.81 92 LYS A C 1
ATOM 726 O O . LYS A 1 92 ? -7.272 -4.043 4.290 1.00 92.81 92 LYS A O 1
ATOM 731 N N . LYS A 1 93 ? -8.792 -4.511 2.684 1.00 91.56 93 LYS A N 1
ATOM 732 C CA . LYS A 1 93 ? -9.292 -3.139 2.546 1.00 91.56 93 LYS A CA 1
ATOM 733 C C . LYS A 1 93 ? -9.726 -2.595 3.921 1.00 91.56 93 LYS A C 1
ATOM 735 O O . LYS A 1 93 ? -10.558 -3.232 4.569 1.00 91.56 93 LYS A O 1
ATOM 740 N N . PRO A 1 94 ? -9.186 -1.452 4.368 1.00 87.81 94 PRO A N 1
ATOM 741 C CA . PRO A 1 94 ? -9.583 -0.825 5.624 1.00 87.81 94 PRO A CA 1
ATOM 742 C C . PRO A 1 94 ? -11.041 -0.358 5.585 1.00 87.81 94 PRO A C 1
ATOM 744 O O . PRO A 1 94 ? -11.510 0.145 4.565 1.00 87.81 94 PRO A O 1
ATOM 747 N N . ASN A 1 95 ? -11.750 -0.491 6.709 1.00 78.25 95 ASN A N 1
ATOM 748 C CA . ASN A 1 95 ? -13.163 -0.101 6.816 1.00 78.25 95 ASN A CA 1
ATOM 749 C C . ASN A 1 95 ? -13.368 1.418 6.707 1.00 78.25 95 ASN A C 1
ATOM 751 O O . ASN A 1 95 ? -14.409 1.866 6.233 1.00 78.25 95 ASN A O 1
ATOM 755 N N . THR A 1 96 ? -12.365 2.200 7.114 1.00 75.50 96 THR A N 1
ATOM 756 C CA . THR A 1 96 ? -12.410 3.663 7.106 1.00 75.50 96 THR A CA 1
ATOM 757 C C . THR A 1 96 ? -11.211 4.189 6.331 1.00 75.50 96 THR A C 1
ATOM 759 O O . THR A 1 96 ? -10.076 4.163 6.813 1.00 75.50 96 THR A O 1
ATOM 762 N N . VAL A 1 97 ? -11.467 4.650 5.111 1.00 64.62 97 VAL A N 1
ATOM 763 C CA . VAL A 1 97 ? -10.468 5.274 4.241 1.00 64.62 97 VAL A CA 1
ATOM 764 C C . VAL A 1 97 ? -10.748 6.772 4.245 1.00 64.62 97 VAL A C 1
ATOM 766 O O . VAL A 1 97 ? -11.799 7.201 3.775 1.00 64.62 97 VAL A O 1
ATOM 769 N N . ALA A 1 98 ? -9.837 7.570 4.803 1.00 56.69 98 ALA A N 1
ATOM 770 C CA . ALA A 1 98 ? -9.880 9.014 4.613 1.00 56.69 98 ALA A CA 1
ATOM 771 C C . ALA A 1 98 ? -9.401 9.333 3.185 1.00 56.69 98 ALA A C 1
ATOM 773 O O . ALA A 1 98 ? -8.518 8.650 2.656 1.00 56.69 98 ALA A O 1
ATOM 774 N N . ALA A 1 99 ? -10.030 10.330 2.558 1.00 51.75 99 ALA A N 1
ATOM 775 C CA . ALA A 1 99 ? -9.826 10.714 1.160 1.00 51.75 99 ALA A CA 1
ATOM 776 C C . ALA A 1 99 ? -8.344 10.949 0.785 1.00 51.75 99 ALA A C 1
ATOM 778 O O . ALA A 1 99 ? -7.495 11.158 1.652 1.00 51.75 99 ALA A O 1
ATOM 779 N N . GLU A 1 100 ? -8.053 10.859 -0.522 1.00 52.28 100 GLU A N 1
ATOM 780 C CA . GLU A 1 100 ? -6.717 10.991 -1.132 1.00 52.28 100 GLU A CA 1
ATOM 781 C C . GLU A 1 100 ? -5.947 12.192 -0.569 1.00 52.28 100 GLU A C 1
ATOM 783 O O . GLU A 1 100 ? -6.465 13.304 -0.534 1.00 52.28 100 GLU A O 1
ATOM 788 N N . LEU A 1 101 ? -4.698 11.970 -0.150 1.00 54.34 101 LEU A N 1
ATOM 789 C CA . LEU A 1 101 ? -3.739 13.063 -0.047 1.00 54.34 101 LEU A CA 1
ATOM 790 C C . LEU A 1 101 ? -3.182 13.247 -1.459 1.00 54.34 101 LEU A C 1
ATOM 792 O O . LEU A 1 101 ? -2.315 12.480 -1.880 1.00 54.34 101 LEU A O 1
ATOM 796 N N . GLU A 1 102 ? -3.740 14.192 -2.216 1.00 46.62 102 GLU A N 1
ATOM 797 C CA . GLU A 1 102 ? -3.106 14.669 -3.444 1.00 46.62 102 GLU A CA 1
ATOM 798 C C . GLU A 1 102 ? -1.771 15.299 -3.051 1.00 46.62 102 GLU A C 1
ATOM 800 O O . GLU A 1 102 ? -1.718 16.321 -2.373 1.00 46.62 102 GLU A O 1
ATOM 805 N N . ILE A 1 103 ? -0.677 14.628 -3.404 1.00 46.94 103 ILE A N 1
ATOM 806 C CA . ILE A 1 103 ? 0.649 15.227 -3.333 1.00 46.94 103 ILE A CA 1
ATOM 807 C C . ILE A 1 103 ? 0.795 15.997 -4.642 1.00 46.94 103 ILE A C 1
ATOM 809 O O . ILE A 1 103 ? 0.995 15.382 -5.692 1.00 46.94 103 ILE A O 1
ATOM 813 N N . GLU A 1 104 ? 0.634 17.319 -4.579 1.00 45.00 104 GLU A N 1
ATOM 814 C CA . GLU A 1 104 ? 1.086 18.222 -5.636 1.00 45.00 104 GLU A CA 1
ATOM 815 C C . GLU A 1 104 ? 2.571 17.929 -5.895 1.00 45.00 104 GLU A C 1
ATOM 817 O O . GLU A 1 104 ? 3.427 18.094 -5.024 1.00 45.00 104 GLU A O 1
ATOM 822 N N . GLN A 1 105 ? 2.863 17.392 -7.081 1.00 44.22 105 GLN A N 1
ATOM 823 C CA . GLN A 1 105 ? 4.221 17.332 -7.608 1.00 44.22 105 GLN A CA 1
ATOM 824 C C . GLN A 1 105 ? 4.549 18.731 -8.123 1.00 44.22 105 GLN A C 1
ATOM 826 O O . GLN A 1 105 ? 4.279 19.031 -9.285 1.00 44.22 105 GLN A O 1
ATOM 831 N N . ASP A 1 106 ? 5.084 19.586 -7.253 1.00 39.28 106 ASP A N 1
ATOM 832 C CA . ASP A 1 106 ?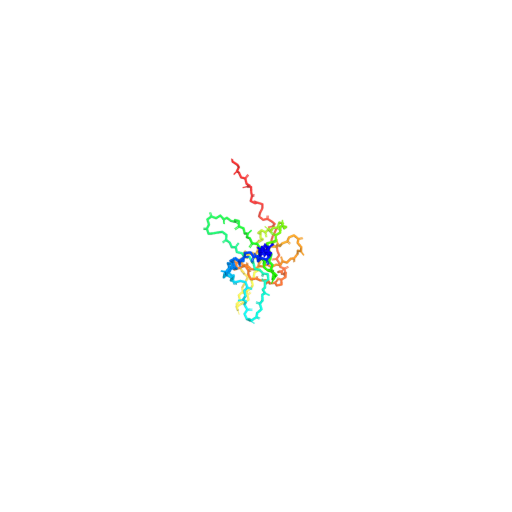 5.741 20.811 -7.703 1.00 39.28 106 ASP A CA 1
ATOM 833 C C . ASP A 1 106 ? 7.026 20.430 -8.458 1.00 39.28 106 ASP A C 1
ATOM 835 O O . ASP A 1 106 ? 7.881 19.699 -7.942 1.00 39.28 106 ASP A O 1
ATOM 839 N N . LEU A 1 107 ? 7.082 20.877 -9.717 1.00 38.72 107 LEU A N 1
ATOM 840 C CA . LEU A 1 107 ? 8.202 20.784 -10.660 1.00 38.72 107 LEU A CA 1
ATOM 841 C C . LEU A 1 107 ? 9.262 21.853 -10.380 1.00 38.72 107 LEU A C 1
ATOM 843 O O . LEU A 1 107 ? 8.874 23.002 -10.075 1.00 38.72 107 LEU A O 1
#

Secondary structure (DSSP, 8-state):
---------------------TTEETTEE--EEEE-SSSS-EEEEPTTSPBP-S-EEEEEEEEE-TTS-EEEEEEEEETTS-EEETTS-EEPPPS-EE---------